Protein AF-A0A0C5CD96-F1 (afdb_monomer)

Mean predicted aligned error: 16.81 Å

Foldseek 3Di:
DDPPDDDVLVVVVVVLCVQQVVLVVCCVVVVDHPVLVSVCCVVQPSPHCVRVVRRDDDDPDDPPVPSPVVVVVVVVVVVVVDDPVVVVVVVVVVVVVVVVVVVVVCVVVPDPDVPPPPPDDDDDDDDDDD

Organism: Heyndrickxia coagulans (NCBI:txid1398)

Sequence (130 aa):
MGTKKLHPSVEKFKAFTKTHPLILKEVRGGKKSLQDFFEEWYILGEDDPVWEKYAAEGSETKEKTGGRSSWLNQLGAMLENLDPAQVQGHLQHLTEAITAVQNVITQFTGGQTPQSQAPQPKGPFSFRKD

Radius of gyration: 24.17 Å; Cα contacts (8 Å, |Δi|>4): 38; chains: 1; bounding box: 52×71×51 Å

pLDDT: mean 70.94, std 13.76, range [37.0, 89.44]

Solvent-accessible surface area (backbone atoms only — not comparable to full-atom values): 8261 Å² total; per-residue (Å²): 135,83,79,79,80,66,58,69,68,58,52,49,49,57,54,50,47,66,65,19,53,44,53,61,50,40,35,74,67,66,78,43,55,69,62,60,52,49,55,48,42,70,72,63,41,89,85,37,73,83,49,55,82,26,36,84,70,94,72,92,68,77,88,72,95,43,90,51,70,55,50,55,52,52,49,50,56,50,58,74,69,56,54,73,77,59,51,56,60,53,50,52,58,49,53,53,51,53,51,52,48,51,52,52,49,48,60,72,71,44,83,74,64,86,73,73,78,71,83,76,80,85,66,98,76,77,84,80,80,132

InterPro domains:
  IPR025953 Putative coat protein YlbD [PF14071] (11-130)

Secondary structure (DSSP, 8-state):
-------HHHHHHHHHHHH-HHHHHHHHTTSS-HHHHHHHHHHH-TT-GGGGGGSSS-------S-TTHHHHHHHHHHHHT--HHHHHHHHHHHHHHHHHHHHHHHHHS--------------S------

Structure (mmCIF, N/CA/C/O backbone):
data_AF-A0A0C5CD96-F1
#
_entry.id   AF-A0A0C5CD96-F1
#
loop_
_atom_site.group_PDB
_atom_site.id
_atom_site.type_symbol
_atom_site.label_atom_id
_atom_site.label_alt_id
_atom_site.label_comp_id
_atom_site.label_asym_id
_atom_site.label_entity_id
_atom_site.label_seq_id
_atom_site.pdbx_PDB_ins_code
_atom_site.Cartn_x
_atom_site.Cartn_y
_atom_site.Cartn_z
_atom_site.occupancy
_atom_site.B_iso_or_equiv
_atom_site.auth_seq_id
_atom_site.auth_comp_id
_atom_site.auth_asym_id
_atom_site.auth_atom_id
_atom_site.pdbx_PDB_model_num
ATOM 1 N N . MET A 1 1 ? -28.175 12.566 -6.245 1.00 37.00 1 MET A N 1
ATOM 2 C CA . MET A 1 1 ? -27.356 11.362 -5.981 1.00 37.00 1 MET A CA 1
ATOM 3 C C . MET A 1 1 ? -25.950 11.622 -6.511 1.00 37.00 1 MET A C 1
ATOM 5 O O . MET A 1 1 ? -25.736 11.504 -7.708 1.00 37.00 1 MET A O 1
ATOM 9 N N . GLY A 1 2 ? -25.019 12.087 -5.674 1.00 45.31 2 GLY A N 1
ATOM 10 C CA . GLY A 1 2 ? -23.642 12.334 -6.112 1.00 45.31 2 GLY A CA 1
ATOM 11 C C . GLY A 1 2 ? -22.891 11.013 -6.223 1.00 45.31 2 GLY A C 1
ATOM 12 O O . GLY A 1 2 ? -22.587 10.397 -5.204 1.00 45.31 2 GLY A O 1
ATOM 13 N N . THR A 1 3 ? -22.608 10.552 -7.439 1.00 51.44 3 THR A N 1
ATOM 14 C CA . THR A 1 3 ? -21.695 9.428 -7.657 1.00 51.44 3 THR A CA 1
ATOM 15 C C . THR A 1 3 ? -20.292 9.896 -7.271 1.00 51.44 3 THR A C 1
ATOM 17 O O . THR A 1 3 ? -19.611 10.532 -8.075 1.00 51.44 3 THR A O 1
ATOM 20 N N . LYS A 1 4 ? -19.885 9.663 -6.014 1.00 56.50 4 LYS A N 1
ATOM 21 C CA . LYS A 1 4 ? -18.500 9.837 -5.551 1.00 56.50 4 LYS A CA 1
ATOM 22 C C . LYS A 1 4 ? -17.606 9.032 -6.495 1.00 56.50 4 LYS A C 1
ATOM 24 O O . LYS A 1 4 ? -17.588 7.808 -6.401 1.00 56.50 4 LYS A O 1
ATOM 29 N N . LYS A 1 5 ? -16.943 9.703 -7.442 1.00 58.00 5 LYS A N 1
ATOM 30 C CA . LYS A 1 5 ? -15.994 9.060 -8.353 1.00 58.00 5 LYS A CA 1
ATOM 31 C C . LYS A 1 5 ? -14.821 8.599 -7.501 1.00 58.00 5 LYS A C 1
ATOM 33 O O . LYS A 1 5 ? -14.080 9.427 -6.976 1.00 58.00 5 LYS A O 1
ATOM 38 N N . LEU A 1 6 ? -14.736 7.294 -7.269 1.00 62.88 6 LEU A N 1
ATOM 39 C CA . LEU A 1 6 ? -13.567 6.709 -6.633 1.00 62.88 6 LEU A CA 1
ATO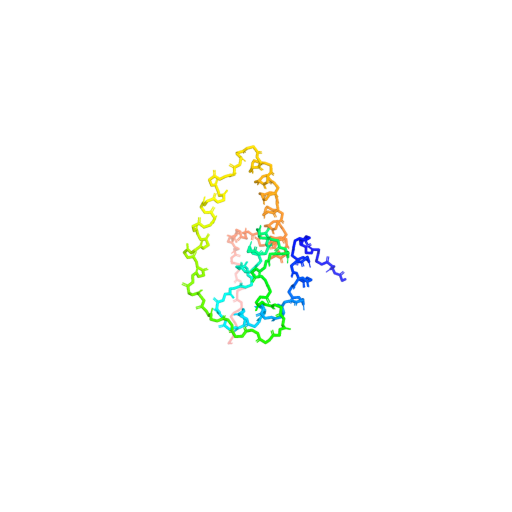M 40 C C . LEU A 1 6 ? -12.385 6.841 -7.600 1.00 62.88 6 LEU A C 1
ATOM 42 O O . LEU A 1 6 ? -12.571 6.910 -8.812 1.00 62.88 6 LEU A O 1
ATOM 46 N N . HIS A 1 7 ? -11.168 6.908 -7.065 1.00 71.25 7 HIS A N 1
ATOM 47 C CA . HIS A 1 7 ? -9.972 6.857 -7.899 1.00 71.25 7 HIS A CA 1
ATOM 48 C C . HIS A 1 7 ? -9.981 5.542 -8.706 1.00 71.25 7 HIS A C 1
ATOM 50 O O . HIS A 1 7 ? -10.308 4.504 -8.118 1.00 71.25 7 HIS A O 1
ATOM 56 N N . PRO A 1 8 ? -9.609 5.531 -10.000 1.00 77.12 8 PRO A N 1
ATOM 57 C CA . PRO A 1 8 ? -9.713 4.345 -10.859 1.00 77.12 8 PRO A CA 1
ATOM 58 C C . PRO A 1 8 ? -9.014 3.109 -10.270 1.00 77.12 8 PRO A C 1
ATOM 60 O O . PRO A 1 8 ? -9.511 1.991 -10.395 1.00 77.12 8 PRO A O 1
ATOM 63 N N . SER A 1 9 ? -7.904 3.297 -9.549 1.00 75.06 9 SER A N 1
ATOM 64 C CA . SER A 1 9 ? -7.205 2.212 -8.843 1.00 75.06 9 SER A CA 1
ATOM 65 C C . SER A 1 9 ? -8.045 1.589 -7.724 1.00 75.06 9 SER A C 1
ATOM 67 O O . SER A 1 9 ? -8.024 0.379 -7.536 1.00 75.06 9 SER A O 1
ATOM 69 N N . VAL A 1 10 ? -8.827 2.392 -6.999 1.00 80.19 10 VAL A N 1
ATOM 70 C CA . VAL A 1 10 ? -9.702 1.903 -5.921 1.00 80.19 10 VAL A CA 1
ATOM 71 C C . VAL A 1 10 ? -10.901 1.153 -6.501 1.00 80.19 10 VAL A C 1
ATOM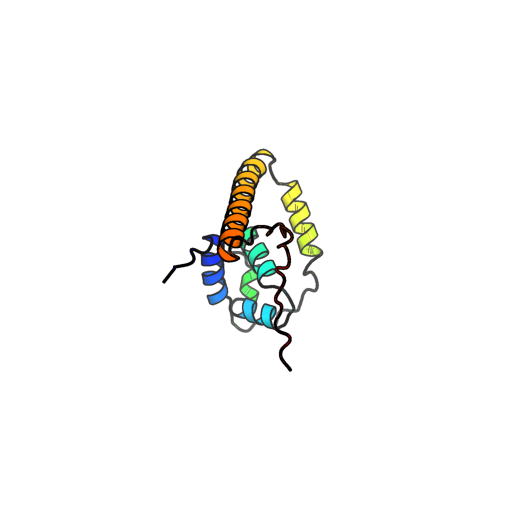 73 O O . VAL A 1 10 ? -11.353 0.170 -5.918 1.00 80.19 10 VAL A O 1
ATOM 76 N N . GLU A 1 11 ? -11.407 1.567 -7.664 1.00 82.62 11 GLU A N 1
ATOM 77 C CA . GLU A 1 11 ? -12.474 0.844 -8.366 1.00 82.62 11 GLU A CA 1
ATOM 78 C C . GLU A 1 11 ? -12.010 -0.533 -8.845 1.00 82.62 11 GLU A C 1
ATOM 80 O O . GLU A 1 11 ? -12.710 -1.525 -8.630 1.00 82.62 11 GLU A O 1
ATOM 85 N N . LYS A 1 12 ? -10.801 -0.606 -9.413 1.00 86.50 12 LYS A N 1
ATOM 86 C CA . LYS A 1 12 ? -10.162 -1.866 -9.807 1.00 86.50 12 LYS A CA 1
ATOM 87 C C . LYS A 1 12 ? -9.892 -2.771 -8.606 1.00 86.50 12 LYS A C 1
ATOM 89 O O . LYS A 1 12 ? -10.321 -3.920 -8.609 1.00 86.50 12 LYS A O 1
ATOM 94 N N . PHE A 1 13 ? -9.313 -2.241 -7.529 1.00 88.38 13 PHE A N 1
ATOM 95 C CA . PHE A 1 13 ? -9.107 -3.006 -6.297 1.00 88.38 13 PHE A CA 1
ATOM 96 C C . PHE A 1 13 ? -10.427 -3.509 -5.692 1.00 88.38 13 PHE A C 1
ATOM 98 O O . PHE A 1 13 ? -10.533 -4.630 -5.193 1.00 88.38 13 PHE A O 1
ATOM 105 N N . LYS A 1 14 ? -11.493 -2.710 -5.774 1.00 88.12 14 LYS A N 1
ATOM 106 C CA . LYS A 1 14 ? -12.831 -3.132 -5.349 1.00 88.12 14 LYS A CA 1
ATOM 107 C C . LYS A 1 14 ? -13.393 -4.259 -6.222 1.00 88.12 14 LYS A C 1
ATOM 109 O O . LYS A 1 14 ? -14.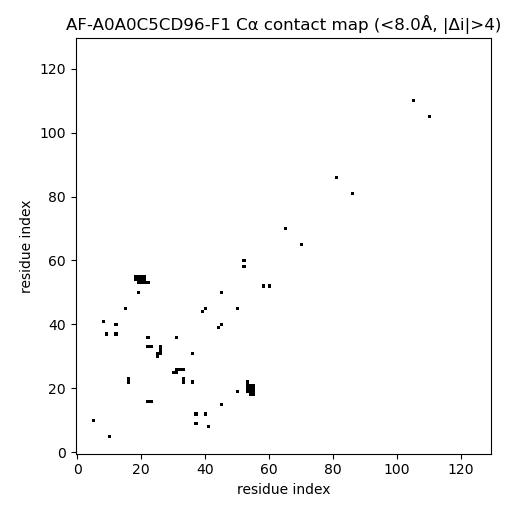163 -5.070 -5.718 1.00 88.12 14 LYS A O 1
ATOM 114 N N . ALA A 1 15 ? -13.062 -4.316 -7.511 1.00 88.06 15 ALA A N 1
ATOM 115 C CA . ALA A 1 15 ? -13.409 -5.455 -8.360 1.00 88.06 15 ALA A CA 1
ATOM 116 C C . ALA A 1 15 ? -12.574 -6.692 -7.990 1.00 88.06 15 ALA A C 1
ATOM 118 O O . ALA A 1 15 ? -13.134 -7.766 -7.790 1.00 88.06 15 ALA A O 1
ATOM 119 N N . PHE A 1 16 ? -11.272 -6.509 -7.782 1.00 89.44 16 PHE A N 1
ATOM 120 C CA . PHE A 1 16 ? -10.324 -7.548 -7.386 1.00 89.44 16 PHE A CA 1
ATOM 121 C C . PHE A 1 16 ? -10.663 -8.211 -6.038 1.00 89.44 16 PHE A C 1
ATOM 123 O O . PHE A 1 16 ? -10.667 -9.430 -5.896 1.00 89.44 16 PHE A O 1
ATOM 130 N N . THR A 1 17 ? -11.046 -7.428 -5.033 1.00 88.88 17 THR A N 1
ATOM 131 C CA . THR A 1 17 ? -11.452 -7.967 -3.722 1.00 88.88 17 THR A CA 1
ATOM 132 C C . THR A 1 17 ? -12.734 -8.806 -3.772 1.00 88.88 17 THR A C 1
ATOM 134 O O . THR A 1 17 ? -12.982 -9.592 -2.857 1.00 88.88 17 THR A O 1
ATOM 137 N N . LYS A 1 18 ? -13.548 -8.692 -4.834 1.00 86.62 18 LYS A N 1
ATOM 138 C CA . LYS A 1 18 ? -14.704 -9.581 -5.044 1.00 86.62 18 LYS A CA 1
ATOM 139 C C . LYS A 1 18 ? -14.284 -10.973 -5.507 1.00 86.62 18 LYS A C 1
ATOM 141 O O . LYS A 1 18 ? -14.956 -11.933 -5.147 1.00 86.62 18 LYS A O 1
ATOM 146 N N . THR A 1 19 ? -13.210 -11.081 -6.289 1.00 86.44 19 THR A N 1
ATOM 147 C CA . THR A 1 19 ? -12.647 -12.371 -6.716 1.00 86.44 19 THR A CA 1
ATOM 148 C C . THR A 1 19 ? -11.761 -12.993 -5.630 1.00 86.44 19 THR A C 1
ATOM 150 O O . THR A 1 19 ? -11.611 -14.210 -5.590 1.00 86.44 19 THR A O 1
ATOM 153 N N . HIS A 1 20 ? -11.282 -12.182 -4.678 1.00 88.06 20 HIS A N 1
ATOM 154 C CA . HIS A 1 20 ? -10.433 -12.595 -3.555 1.00 88.06 20 HIS A CA 1
ATOM 155 C C . HIS A 1 20 ? -11.102 -12.350 -2.187 1.00 88.06 20 HIS A C 1
ATOM 157 O O . HIS A 1 20 ? -10.668 -11.491 -1.407 1.00 88.06 20 HIS A O 1
ATOM 163 N N . PRO A 1 21 ? -12.172 -13.090 -1.839 1.00 86.75 21 PRO A N 1
ATOM 164 C CA . PRO A 1 21 ? -12.965 -12.818 -0.638 1.00 86.75 21 PRO A CA 1
ATOM 165 C C . PRO A 1 21 ? -12.206 -13.079 0.676 1.00 86.75 21 PRO A C 1
ATOM 167 O O . PRO A 1 21 ? -12.635 -12.609 1.734 1.00 86.75 21 PRO A O 1
ATOM 170 N N . LEU A 1 22 ? -11.085 -13.813 0.644 1.00 87.94 22 LEU A N 1
ATOM 171 C CA . LEU A 1 22 ? -10.249 -14.046 1.825 1.00 87.94 22 LEU A CA 1
ATOM 172 C C . LEU A 1 22 ? -9.528 -12.772 2.288 1.00 87.94 22 LEU A C 1
ATOM 174 O O . LEU A 1 22 ? -9.294 -12.628 3.485 1.00 87.94 22 LEU A O 1
ATOM 178 N N . ILE A 1 23 ? -9.285 -11.804 1.396 1.00 87.75 23 ILE A N 1
ATOM 179 C CA . ILE A 1 23 ? -8.711 -10.497 1.759 1.00 87.75 23 ILE A CA 1
ATOM 180 C C . ILE A 1 23 ? -9.592 -9.813 2.807 1.00 87.75 23 ILE A C 1
ATOM 182 O O . ILE A 1 23 ? -9.120 -9.402 3.864 1.00 87.75 23 ILE A O 1
ATOM 186 N N . LEU A 1 24 ? -10.907 -9.754 2.570 1.00 85.56 24 LEU A N 1
ATOM 187 C CA . LEU A 1 24 ? -11.836 -9.146 3.524 1.00 85.56 24 LEU A CA 1
ATOM 188 C C . LEU A 1 24 ? -11.914 -9.923 4.844 1.00 85.56 24 LEU A C 1
ATOM 190 O O . LEU A 1 24 ? -12.178 -9.319 5.885 1.00 85.56 24 LEU A O 1
ATOM 194 N N . LYS A 1 25 ? -11.710 -11.246 4.821 1.00 86.94 25 LYS A N 1
ATOM 195 C CA . LYS A 1 25 ? -11.671 -12.058 6.046 1.00 86.94 25 LYS A CA 1
ATOM 196 C C . LYS A 1 25 ? -10.439 -11.734 6.887 1.00 86.94 25 LYS A C 1
ATOM 198 O O . LYS A 1 25 ? -10.585 -11.541 8.087 1.00 86.94 25 LYS A O 1
ATOM 203 N N . GLU A 1 26 ? -9.273 -11.597 6.266 1.00 85.81 26 GLU A N 1
ATOM 204 C CA . GLU A 1 26 ? -8.027 -11.213 6.944 1.00 85.81 26 GLU A CA 1
ATOM 205 C C . GLU A 1 26 ? -8.111 -9.807 7.545 1.00 85.81 26 GLU A C 1
ATOM 207 O O . GLU A 1 26 ? -7.699 -9.590 8.687 1.00 85.81 26 GLU A O 1
ATOM 212 N N . VAL A 1 27 ? -8.733 -8.872 6.816 1.00 87.00 27 VAL A N 1
ATOM 213 C CA . VAL A 1 27 ? -9.000 -7.516 7.315 1.00 87.00 27 VAL A CA 1
ATOM 214 C C . VAL A 1 27 ? -9.928 -7.542 8.523 1.00 87.00 27 VAL A C 1
ATOM 216 O O . VAL A 1 27 ? -9.657 -6.891 9.530 1.00 87.00 27 VAL A O 1
ATOM 219 N N . ARG A 1 28 ? -11.008 -8.328 8.463 1.00 82.94 28 ARG A N 1
ATOM 220 C CA . ARG A 1 28 ? -11.919 -8.516 9.602 1.00 82.94 28 ARG A CA 1
ATOM 221 C C . ARG A 1 28 ? -11.249 -9.210 10.786 1.00 82.94 28 ARG A C 1
ATOM 223 O O . ARG A 1 28 ? -11.605 -8.920 11.921 1.00 82.94 28 ARG A O 1
ATOM 230 N N . GLY A 1 29 ? -10.293 -10.097 10.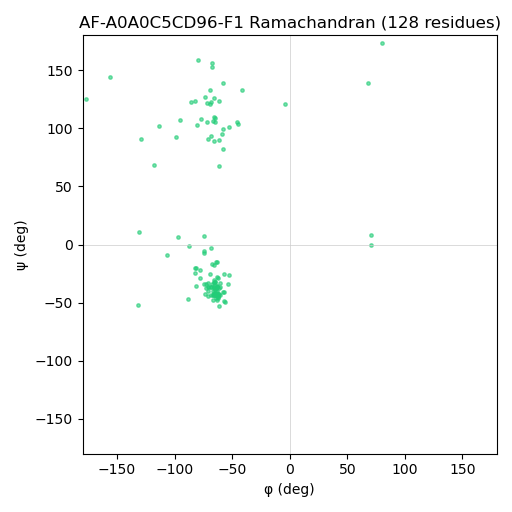521 1.00 84.25 29 GLY A N 1
ATOM 231 C CA . GLY A 1 29 ? -9.470 -10.758 11.532 1.00 84.25 29 GLY A CA 1
ATOM 232 C C . GLY A 1 29 ? -8.395 -9.859 12.147 1.00 84.25 29 GLY A C 1
ATOM 233 O O . GLY A 1 29 ? -7.712 -10.294 13.067 1.00 84.25 29 GLY A O 1
ATOM 234 N N . GLY A 1 30 ? -8.221 -8.628 11.653 1.00 79.88 30 GLY A N 1
ATOM 235 C CA . GLY A 1 30 ? -7.243 -7.672 12.174 1.00 79.88 30 GLY A CA 1
ATOM 236 C C . GLY A 1 30 ? -5.785 -8.035 11.881 1.00 79.88 30 GLY A C 1
ATOM 237 O O . GLY A 1 30 ? -4.885 -7.364 12.381 1.00 79.88 30 GLY A O 1
ATOM 238 N N . LYS A 1 31 ? -5.531 -9.066 11.065 1.00 77.62 31 LYS A N 1
ATOM 239 C CA . LYS A 1 31 ? -4.170 -9.484 10.694 1.00 77.62 31 LYS A CA 1
ATOM 240 C C . LYS A 1 31 ? -3.472 -8.437 9.827 1.00 77.62 31 LYS A C 1
ATOM 242 O O . LYS A 1 31 ? -2.260 -8.263 9.922 1.00 77.62 31 LYS A O 1
ATOM 247 N N . LYS A 1 32 ? -4.240 -7.745 8.982 1.00 82.94 32 LYS A N 1
ATOM 248 C CA . LYS A 1 32 ? -3.743 -6.761 8.018 1.00 82.94 32 LYS A CA 1
ATOM 249 C C . LYS A 1 32 ? -4.838 -5.772 7.641 1.00 82.94 32 LYS A C 1
ATOM 251 O O . LYS A 1 32 ? -5.999 -6.164 7.571 1.00 82.94 32 LYS A O 1
ATOM 256 N N . SER A 1 33 ? -4.510 -4.500 7.420 1.00 87.81 33 SER A N 1
ATOM 257 C CA . SER A 1 33 ? -5.529 -3.511 7.059 1.00 87.81 33 SER A CA 1
ATOM 258 C C . SER A 1 33 ? -5.895 -3.599 5.576 1.00 87.81 33 SER A C 1
ATOM 260 O O . SER A 1 33 ? -5.129 -4.090 4.747 1.00 87.81 33 SER A O 1
ATOM 262 N N . LEU A 1 34 ? -7.078 -3.090 5.219 1.00 87.25 34 LEU A N 1
ATOM 263 C CA . LEU A 1 34 ? -7.489 -3.003 3.815 1.00 87.25 34 LEU A CA 1
ATOM 264 C C . LEU A 1 34 ? -6.557 -2.086 3.004 1.00 87.25 34 LEU A C 1
ATOM 266 O O . LEU A 1 34 ? -6.390 -2.298 1.807 1.00 87.25 34 LEU A O 1
ATOM 270 N N . GLN A 1 35 ? -5.951 -1.095 3.664 1.00 85.75 35 GLN A N 1
ATOM 271 C CA . GLN A 1 35 ? -4.959 -0.212 3.063 1.00 85.75 35 GLN A CA 1
ATOM 272 C C . GLN A 1 35 ? -3.677 -0.975 2.713 1.00 85.75 35 GLN A C 1
ATOM 274 O O . GLN A 1 35 ? -3.237 -0.874 1.576 1.00 85.75 35 GLN A O 1
ATOM 279 N N . ASP A 1 36 ? -3.135 -1.788 3.630 1.00 85.38 36 ASP A N 1
ATOM 280 C CA . ASP A 1 36 ? -1.923 -2.581 3.354 1.00 85.38 36 ASP A CA 1
ATOM 281 C C . ASP A 1 36 ? -2.143 -3.499 2.129 1.00 85.38 36 ASP A C 1
ATOM 283 O O . ASP A 1 36 ? -1.292 -3.616 1.253 1.00 85.38 36 ASP A O 1
ATOM 287 N N . PHE A 1 37 ? -3.324 -4.122 2.018 1.00 88.75 37 PHE A N 1
ATOM 288 C CA . PHE A 1 37 ? -3.672 -4.935 0.846 1.00 88.75 37 PHE A CA 1
ATOM 289 C C . PHE A 1 37 ? -3.805 -4.124 -0.446 1.00 88.75 37 PHE A C 1
ATOM 291 O O . PHE A 1 37 ? -3.450 -4.621 -1.512 1.00 88.75 37 PHE A O 1
ATOM 298 N N . PHE A 1 38 ? -4.332 -2.901 -0.366 1.00 87.31 38 PHE A N 1
ATOM 299 C CA . PHE A 1 38 ? -4.425 -2.009 -1.517 1.00 87.31 38 PHE A CA 1
ATOM 300 C C . PHE A 1 38 ? -3.039 -1.579 -2.002 1.00 87.31 38 PHE A C 1
ATOM 302 O O . PHE A 1 38 ? -2.798 -1.589 -3.204 1.00 87.31 38 PHE A O 1
ATOM 309 N N . GLU A 1 39 ? -2.132 -1.239 -1.086 1.00 85.69 39 GLU A N 1
ATOM 310 C CA . GLU A 1 39 ? -0.749 -0.869 -1.403 1.00 85.69 39 GLU A CA 1
ATOM 311 C C . GLU A 1 39 ? -0.004 -2.029 -2.073 1.00 85.69 39 GLU A C 1
ATOM 313 O O . GLU A 1 39 ? 0.637 -1.841 -3.104 1.00 85.69 39 GLU A O 1
ATOM 318 N N . GLU A 1 40 ? -0.158 -3.251 -1.558 1.00 84.62 40 GLU A N 1
ATOM 319 C CA . GLU A 1 40 ? 0.407 -4.445 -2.192 1.00 84.62 40 GLU A CA 1
ATOM 320 C C . GLU A 1 40 ? -0.180 -4.725 -3.565 1.00 84.62 40 GLU A C 1
ATOM 322 O O . GLU A 1 40 ? 0.567 -4.981 -4.503 1.00 84.62 40 GLU A O 1
ATOM 327 N N . TRP A 1 41 ? -1.502 -4.661 -3.704 1.00 88.75 41 TRP A N 1
ATOM 328 C CA . TRP A 1 41 ? -2.157 -4.875 -4.990 1.00 88.75 41 TRP A CA 1
ATOM 329 C C . TRP A 1 41 ? -1.749 -3.811 -6.013 1.00 88.75 41 TRP A C 1
ATOM 331 O O . TRP A 1 41 ? -1.558 -4.119 -7.185 1.00 88.75 41 TRP A O 1
ATOM 341 N N . TYR A 1 42 ? -1.562 -2.568 -5.571 1.00 83.31 42 TYR A N 1
ATOM 342 C CA . TYR A 1 42 ? -1.129 -1.472 -6.430 1.00 83.31 42 TYR A CA 1
ATOM 343 C C . TYR A 1 42 ? 0.297 -1.667 -6.964 1.00 83.31 42 TYR A C 1
ATOM 345 O O . TYR A 1 42 ? 0.583 -1.255 -8.085 1.00 83.31 42 TYR A O 1
ATOM 353 N N . ILE A 1 43 ? 1.180 -2.295 -6.181 1.00 80.00 43 ILE A N 1
ATOM 354 C CA . ILE A 1 43 ? 2.585 -2.522 -6.550 1.00 80.00 43 ILE A CA 1
ATOM 355 C C . ILE A 1 43 ? 2.765 -3.831 -7.327 1.00 80.00 43 ILE A C 1
ATOM 357 O O . ILE A 1 43 ? 3.462 -3.850 -8.337 1.00 80.00 43 ILE A O 1
ATOM 361 N N . LEU A 1 44 ? 2.164 -4.924 -6.851 1.00 83.00 44 LEU A N 1
ATOM 362 C CA . LEU A 1 44 ? 2.324 -6.266 -7.423 1.00 83.00 44 LEU A CA 1
ATOM 363 C C . LEU A 1 44 ? 1.417 -6.496 -8.638 1.00 83.00 44 LEU A C 1
ATOM 365 O O . LEU A 1 44 ? 1.722 -7.318 -9.496 1.00 83.00 44 LEU A O 1
ATOM 369 N N . GLY A 1 45 ? 0.311 -5.758 -8.727 1.00 81.25 45 GLY A N 1
ATOM 370 C CA . GLY A 1 45 ? -0.720 -5.982 -9.731 1.00 81.25 45 GLY A CA 1
ATOM 371 C C . GLY A 1 45 ? -1.667 -7.124 -9.358 1.00 81.25 45 GLY A C 1
ATOM 372 O O . GLY A 1 45 ? -1.494 -7.816 -8.353 1.00 81.25 45 GLY A O 1
ATOM 373 N N . GLU A 1 46 ? -2.712 -7.292 -10.167 1.00 82.44 46 GLU A N 1
ATOM 374 C CA . GLU A 1 46 ? -3.766 -8.288 -9.937 1.00 82.44 46 GLU A CA 1
ATOM 375 C C . GLU A 1 46 ? -3.370 -9.721 -10.320 1.00 82.44 46 GLU A C 1
ATOM 377 O O . GLU A 1 46 ? -3.947 -10.661 -9.781 1.00 82.44 46 GLU A O 1
ATOM 382 N N . ASP A 1 47 ? -2.372 -9.881 -11.192 1.00 80.62 47 ASP A N 1
ATOM 383 C CA . ASP A 1 47 ? -1.906 -11.173 -11.716 1.00 80.62 47 ASP A CA 1
ATOM 384 C C . ASP A 1 47 ? -0.841 -11.862 -10.840 1.00 80.62 47 ASP A C 1
ATOM 386 O O . ASP A 1 47 ? -0.373 -12.952 -11.175 1.00 80.62 47 ASP A O 1
ATOM 390 N N . ASP A 1 48 ? -0.412 -11.244 -9.733 1.00 85.44 48 ASP A N 1
ATOM 391 C CA . ASP A 1 48 ? 0.655 -11.812 -8.904 1.00 85.44 48 ASP A CA 1
ATOM 392 C C . ASP A 1 48 ? 0.190 -13.089 -8.163 1.00 85.44 48 ASP A C 1
ATOM 394 O O . ASP A 1 48 ? -0.864 -13.093 -7.514 1.00 85.44 48 ASP A O 1
ATOM 398 N N . PRO A 1 49 ? 0.979 -14.182 -8.182 1.00 83.12 49 PRO A N 1
ATOM 399 C CA . PRO A 1 49 ? 0.611 -15.449 -7.548 1.00 83.12 49 PRO A CA 1
ATOM 400 C C . PRO A 1 49 ? 0.458 -15.359 -6.021 1.00 83.12 49 PRO A C 1
ATOM 402 O O . PRO A 1 49 ? -0.144 -16.241 -5.404 1.00 83.12 49 PRO A O 1
ATOM 405 N N . VAL A 1 50 ? 0.951 -14.293 -5.372 1.00 82.88 50 VAL A N 1
ATOM 406 C CA . VAL A 1 50 ? 0.698 -14.038 -3.946 1.00 82.88 50 VAL A CA 1
ATOM 407 C C . VAL A 1 50 ? -0.795 -13.955 -3.636 1.00 82.88 50 VAL A C 1
ATOM 409 O O . VAL A 1 50 ? -1.189 -14.206 -2.492 1.00 82.88 50 VAL A O 1
ATOM 412 N N . TRP A 1 51 ? -1.614 -13.599 -4.629 1.00 87.12 51 TRP A N 1
ATOM 413 C CA . TRP A 1 51 ? -3.051 -13.422 -4.492 1.00 87.12 51 TRP A CA 1
ATOM 414 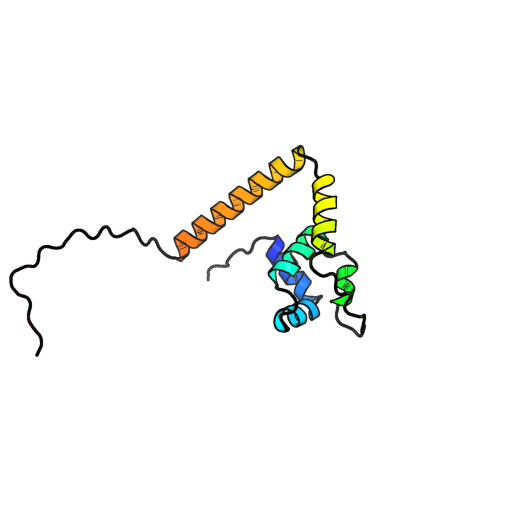C C . TRP A 1 51 ? -3.833 -14.726 -4.566 1.00 87.12 51 TRP A C 1
ATOM 416 O O . TRP A 1 51 ? -4.915 -14.795 -3.989 1.00 87.12 51 TRP A O 1
ATOM 426 N N . GLU A 1 52 ? -3.272 -15.794 -5.139 1.00 84.69 52 GLU A N 1
ATOM 427 C CA . GLU A 1 52 ? -3.961 -17.087 -5.251 1.00 84.69 52 GLU A CA 1
ATOM 428 C C . GLU A 1 52 ? -4.333 -17.669 -3.885 1.00 84.69 52 GLU A C 1
ATOM 430 O O . GLU A 1 52 ? -5.409 -18.235 -3.718 1.00 84.69 52 GLU A O 1
ATOM 435 N N . LYS A 1 53 ? -3.515 -17.425 -2.851 1.00 84.19 53 LYS A N 1
ATOM 436 C CA . LYS A 1 53 ? -3.838 -17.821 -1.466 1.00 84.19 53 LYS A CA 1
ATOM 437 C C . LYS A 1 53 ? -5.074 -17.110 -0.901 1.00 84.19 53 LYS A C 1
ATOM 439 O O . LYS A 1 53 ? -5.581 -17.498 0.150 1.00 84.19 53 LYS A O 1
ATOM 444 N N . TYR A 1 54 ? -5.521 -16.040 -1.559 1.00 85.06 54 TYR A N 1
ATOM 445 C CA . TYR A 1 54 ? -6.713 -15.281 -1.211 1.00 85.06 54 TYR A CA 1
ATOM 446 C C . TYR A 1 54 ? -7.898 -15.511 -2.168 1.00 85.06 54 TYR A C 1
ATOM 448 O O . TYR A 1 54 ? -9.014 -15.067 -1.861 1.00 85.06 54 TYR A O 1
ATOM 456 N N . ALA A 1 55 ? -7.682 -16.212 -3.286 1.00 78.81 55 ALA A N 1
ATOM 457 C CA . ALA A 1 55 ? -8.735 -16.733 -4.147 1.00 78.81 55 ALA A CA 1
ATOM 458 C C . ALA A 1 55 ? -9.371 -17.931 -3.425 1.00 78.81 55 ALA A C 1
ATOM 460 O O . ALA A 1 55 ? -8.688 -18.800 -2.888 1.00 78.81 55 ALA A O 1
ATOM 461 N N . ALA A 1 56 ? -10.690 -17.934 -3.264 1.00 70.62 56 ALA A N 1
ATOM 462 C CA . ALA A 1 56 ? -11.340 -18.908 -2.395 1.00 70.62 56 ALA A CA 1
ATOM 463 C C . ALA A 1 56 ? -11.329 -20.327 -2.988 1.00 70.62 56 ALA A C 1
ATOM 465 O O . ALA A 1 56 ? -12.152 -20.592 -3.846 1.00 70.62 56 ALA A O 1
ATOM 466 N N . GLU A 1 57 ? -10.485 -21.227 -2.468 1.00 52.56 57 GLU A N 1
ATOM 467 C CA . GLU A 1 57 ? -10.797 -22.629 -2.119 1.00 52.56 57 GLU A CA 1
ATOM 468 C C . GLU A 1 57 ? -9.568 -23.310 -1.475 1.00 52.56 57 GLU A C 1
ATOM 470 O O . GLU A 1 57 ? -8.478 -23.332 -2.036 1.00 52.56 57 GLU A O 1
ATOM 475 N N . GLY A 1 58 ? -9.733 -23.885 -0.281 1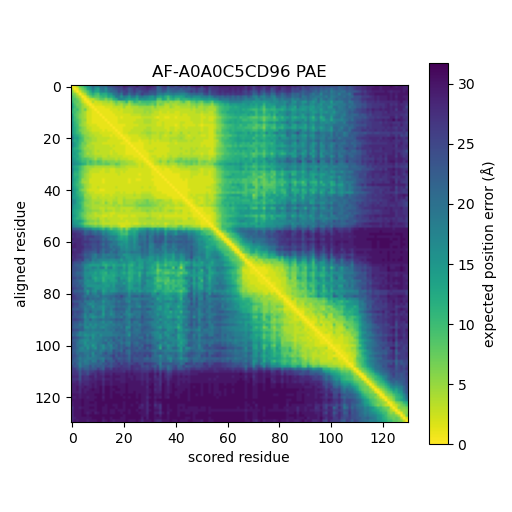.00 52.69 58 GLY A N 1
ATOM 476 C CA . GLY A 1 58 ? -9.022 -25.112 0.111 1.00 52.69 58 GLY A CA 1
ATOM 477 C C . GLY A 1 58 ? -7.513 -25.127 0.406 1.00 52.69 58 GLY A C 1
ATOM 478 O O . GLY A 1 58 ? -7.032 -26.196 0.764 1.00 52.69 58 GLY A O 1
ATOM 479 N N . SER A 1 59 ? -6.744 -24.037 0.324 1.00 44.38 59 SER A N 1
ATOM 480 C CA . SER A 1 59 ? -5.312 -24.091 0.686 1.00 44.38 59 SER A CA 1
ATOM 481 C C . SER A 1 59 ? -5.037 -23.586 2.105 1.00 44.38 59 SER A C 1
ATOM 483 O O . SER A 1 59 ? -4.774 -22.406 2.338 1.00 44.38 59 SER A O 1
ATOM 485 N N . GLU A 1 60 ? -5.036 -24.520 3.059 1.00 50.94 60 GLU A N 1
ATOM 486 C CA . GLU A 1 60 ? -4.234 -24.438 4.284 1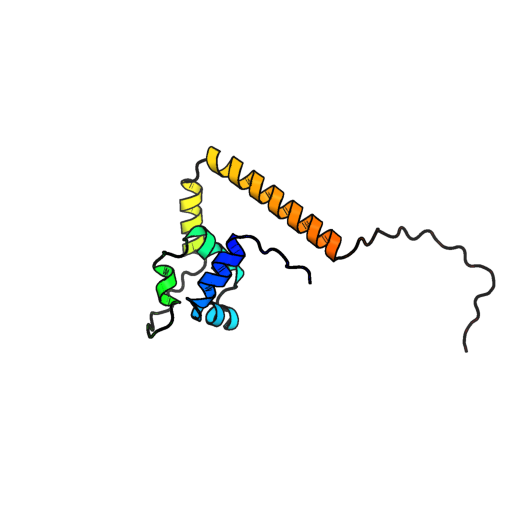.00 50.94 60 GLU A CA 1
ATOM 487 C C . GLU A 1 60 ? -2.749 -24.309 3.911 1.00 50.94 60 GLU A C 1
ATOM 489 O O . GLU A 1 60 ? -1.995 -25.278 3.912 1.00 50.94 60 GLU A O 1
ATOM 494 N N . THR A 1 61 ? -2.294 -23.099 3.595 1.00 43.56 61 THR A N 1
ATOM 495 C CA . THR A 1 61 ? -0.862 -22.826 3.466 1.00 43.56 61 THR A CA 1
ATOM 496 C C . THR A 1 61 ? -0.447 -21.880 4.577 1.00 43.56 61 THR A C 1
ATOM 498 O O . THR A 1 61 ? -0.711 -20.681 4.531 1.00 43.56 61 THR A O 1
ATOM 501 N N . LYS A 1 62 ? 0.185 -22.492 5.589 1.00 44.62 62 LYS A N 1
ATOM 502 C CA . LYS A 1 62 ? 1.026 -21.917 6.650 1.00 44.62 62 LYS A CA 1
ATOM 503 C C . LYS A 1 62 ? 1.272 -20.415 6.519 1.00 44.62 62 LYS A C 1
ATOM 505 O O . LYS A 1 62 ? 1.939 -19.963 5.588 1.00 44.62 62 LYS A O 1
ATOM 510 N N . GLU A 1 63 ? 0.865 -19.688 7.556 1.00 45.59 63 GLU A N 1
ATOM 511 C CA . GLU A 1 63 ? 1.401 -18.373 7.891 1.00 45.59 63 GLU A CA 1
ATOM 512 C C . GLU A 1 63 ? 2.935 -18.396 7.805 1.00 45.59 63 GLU A C 1
ATOM 514 O O . GLU A 1 63 ? 3.626 -18.918 8.679 1.00 45.59 63 GLU A O 1
ATOM 519 N N . LYS A 1 64 ? 3.491 -17.828 6.730 1.00 45.16 64 LYS A N 1
ATOM 520 C CA . LYS A 1 64 ? 4.866 -17.336 6.748 1.00 45.16 64 LYS A CA 1
ATOM 521 C C . LYS A 1 64 ? 4.827 -15.973 7.419 1.00 45.16 64 LYS A C 1
ATOM 523 O O . LYS A 1 64 ? 4.420 -14.978 6.823 1.00 45.16 64 LYS A O 1
ATOM 528 N N . THR A 1 65 ? 5.247 -15.960 8.674 1.00 44.41 65 THR A N 1
ATOM 529 C CA . THR A 1 65 ? 5.448 -14.807 9.554 1.00 44.41 65 THR A CA 1
ATOM 530 C C . THR A 1 65 ? 6.518 -13.852 8.995 1.00 44.41 65 THR A C 1
ATOM 532 O O . THR A 1 65 ? 7.610 -13.736 9.536 1.00 44.41 65 THR A O 1
ATOM 535 N N . GLY A 1 66 ? 6.235 -13.192 7.868 1.00 52.91 66 GLY A N 1
ATOM 536 C CA . GLY A 1 66 ? 7.154 -12.276 7.173 1.00 52.91 66 GLY A CA 1
ATOM 537 C C . GLY A 1 66 ? 6.531 -10.928 6.798 1.00 52.91 66 GLY A C 1
ATOM 538 O O . GLY A 1 66 ? 7.124 -10.166 6.040 1.00 52.91 66 GLY A O 1
ATOM 539 N N . GLY A 1 67 ? 5.338 -10.622 7.317 1.00 56.72 67 GLY A N 1
ATOM 540 C CA . GLY A 1 67 ? 4.406 -9.640 6.746 1.00 56.72 67 GLY A CA 1
ATOM 541 C C . GLY A 1 67 ? 4.797 -8.157 6.776 1.00 56.72 67 GLY A C 1
ATOM 542 O O . GLY A 1 67 ? 4.055 -7.354 6.231 1.00 56.72 67 GLY A O 1
ATOM 543 N N . ARG A 1 68 ? 5.933 -7.772 7.373 1.00 55.34 68 ARG A N 1
ATOM 544 C CA . ARG A 1 68 ? 6.451 -6.390 7.300 1.00 55.34 68 ARG A CA 1
ATOM 545 C C . ARG A 1 68 ? 7.923 -6.336 6.935 1.00 55.34 68 ARG A C 1
ATOM 547 O O . ARG A 1 68 ? 8.265 -5.691 5.960 1.00 55.34 68 ARG A O 1
ATOM 554 N N . SER A 1 69 ? 8.790 -7.064 7.639 1.00 59.16 69 SER A N 1
ATOM 555 C CA . SER A 1 69 ? 10.237 -7.015 7.362 1.00 59.16 69 SER A CA 1
ATOM 556 C C . SER A 1 69 ? 10.602 -7.514 5.961 1.00 59.16 69 SER A C 1
ATOM 558 O O . SER A 1 69 ? 11.488 -6.949 5.330 1.00 59.16 69 SER A O 1
ATOM 560 N N . SER A 1 70 ? 9.911 -8.543 5.456 1.00 66.19 70 SER A N 1
ATOM 561 C CA . SER A 1 70 ? 10.152 -9.046 4.098 1.00 66.19 70 SER A CA 1
ATOM 562 C C . SER A 1 70 ? 9.704 -8.038 3.039 1.00 66.19 70 SER A C 1
ATOM 564 O O . SER A 1 70 ? 10.372 -7.883 2.025 1.00 66.19 70 SER A O 1
ATOM 566 N N . TRP A 1 71 ? 8.600 -7.329 3.291 1.00 66.25 71 TRP A N 1
ATOM 567 C CA . TRP A 1 71 ? 8.084 -6.293 2.399 1.00 66.25 71 TRP A CA 1
ATOM 568 C C . TRP A 1 71 ? 8.927 -5.016 2.446 1.00 66.25 71 TRP A C 1
ATOM 570 O O . TRP A 1 71 ? 9.254 -4.499 1.388 1.00 66.25 71 TRP A O 1
ATOM 580 N N . LEU A 1 72 ? 9.366 -4.554 3.626 1.00 69.81 72 LEU A N 1
ATOM 581 C CA . LEU A 1 72 ? 10.293 -3.417 3.735 1.00 69.81 72 LEU A CA 1
ATOM 582 C C . LEU A 1 72 ? 11.589 -3.683 2.954 1.00 69.81 72 LEU A C 1
ATOM 584 O O . LEU A 1 72 ? 12.073 -2.793 2.262 1.00 69.81 72 LEU A O 1
ATOM 588 N N . ASN A 1 73 ? 12.119 -4.909 3.011 1.00 74.44 73 ASN A N 1
ATOM 589 C CA . ASN A 1 73 ? 13.290 -5.286 2.217 1.00 74.44 73 ASN A CA 1
ATOM 590 C C . ASN A 1 73 ? 12.994 -5.294 0.710 1.00 74.44 73 ASN A C 1
ATOM 592 O O . ASN A 1 73 ? 13.820 -4.845 -0.078 1.00 74.44 73 ASN A O 1
ATOM 596 N N . GLN A 1 74 ? 11.821 -5.782 0.301 1.00 69.25 74 GLN A N 1
ATOM 597 C CA . GLN A 1 74 ? 11.425 -5.836 -1.108 1.00 69.25 74 GLN A CA 1
ATOM 598 C C . GLN A 1 74 ? 11.134 -4.437 -1.680 1.00 69.25 74 GLN A C 1
ATOM 600 O O . GLN A 1 74 ? 11.514 -4.148 -2.812 1.00 69.25 74 GLN A O 1
ATOM 605 N N . LEU A 1 75 ? 10.544 -3.542 -0.881 1.00 69.94 75 LEU A N 1
ATOM 606 C CA . LEU A 1 75 ? 10.410 -2.122 -1.200 1.00 69.94 75 LEU A CA 1
ATOM 607 C C . LEU A 1 75 ? 11.760 -1.418 -1.281 1.00 69.94 75 LEU A C 1
ATOM 609 O O . LEU A 1 75 ? 11.959 -0.621 -2.190 1.00 69.94 75 LEU A O 1
ATOM 613 N N . GLY A 1 76 ? 12.676 -1.706 -0.353 1.00 79.56 76 GLY A N 1
ATOM 614 C CA . GLY A 1 76 ? 14.040 -1.182 -0.396 1.00 79.56 76 GLY A CA 1
ATOM 615 C C . GLY A 1 76 ? 14.718 -1.536 -1.717 1.00 79.56 76 GLY A C 1
ATOM 616 O O . GLY A 1 76 ? 15.168 -0.646 -2.430 1.00 79.56 76 GLY A O 1
ATOM 617 N N . ALA A 1 77 ? 14.653 -2.809 -2.108 1.00 72.94 77 ALA A N 1
ATOM 618 C CA . ALA A 1 77 ? 15.206 -3.284 -3.373 1.00 72.94 77 ALA A CA 1
ATOM 619 C C . ALA A 1 77 ? 14.523 -2.665 -4.608 1.00 72.94 77 ALA A C 1
ATOM 621 O O . ALA A 1 77 ? 15.177 -2.406 -5.616 1.00 72.94 77 ALA A O 1
ATOM 622 N N . MET A 1 78 ? 13.212 -2.409 -4.563 1.00 71.38 78 MET A N 1
ATOM 623 C CA . MET A 1 78 ? 12.497 -1.758 -5.668 1.00 71.38 78 MET A CA 1
ATOM 624 C C . MET A 1 78 ? 12.840 -0.264 -5.767 1.00 71.38 78 MET A C 1
ATOM 626 O O . MET A 1 78 ? 12.995 0.256 -6.869 1.00 71.38 78 MET A O 1
ATOM 630 N N . LEU A 1 79 ? 13.013 0.408 -4.623 1.00 73.25 79 LEU A N 1
ATOM 631 C CA . LEU A 1 79 ? 13.451 1.802 -4.543 1.00 73.25 79 LEU A CA 1
ATOM 632 C C . LEU A 1 79 ? 14.884 1.980 -5.052 1.00 73.25 79 LEU A C 1
ATOM 634 O O . LEU A 1 79 ? 15.169 2.968 -5.718 1.00 73.25 79 LEU A O 1
ATOM 638 N N . GLU A 1 80 ? 15.762 1.009 -4.802 1.00 74.94 80 GLU A N 1
ATOM 639 C CA . GLU A 1 80 ? 17.114 0.987 -5.373 1.00 74.94 80 GLU A CA 1
ATOM 640 C C . GLU A 1 80 ? 17.111 0.870 -6.905 1.00 74.94 80 GLU A C 1
ATOM 642 O O . GLU A 1 80 ? 18.024 1.367 -7.558 1.00 74.94 80 GLU A O 1
ATOM 647 N N . ASN A 1 81 ? 16.078 0.254 -7.490 1.00 71.19 81 ASN A N 1
ATOM 648 C CA . ASN A 1 81 ? 15.931 0.092 -8.940 1.00 71.19 81 ASN A CA 1
ATOM 649 C C . ASN A 1 81 ? 15.027 1.160 -9.589 1.00 71.19 81 ASN A C 1
ATOM 651 O O . ASN A 1 81 ? 14.720 1.062 -10.779 1.00 71.19 81 ASN A O 1
ATOM 655 N N . LEU A 1 82 ? 14.587 2.174 -8.837 1.00 70.81 82 LEU A N 1
ATOM 656 C CA . LEU A 1 82 ? 13.744 3.246 -9.359 1.00 70.81 82 LEU A CA 1
ATOM 657 C C . LEU A 1 82 ? 14.587 4.311 -10.069 1.00 70.81 82 LEU A C 1
ATOM 659 O O . LEU A 1 82 ? 15.474 4.930 -9.484 1.00 70.81 82 LEU A O 1
ATOM 663 N N . ASP A 1 83 ? 14.261 4.564 -11.335 1.00 72.12 83 ASP A N 1
ATOM 664 C CA . ASP A 1 83 ? 14.867 5.641 -12.113 1.00 72.12 83 ASP A CA 1
ATOM 665 C C . ASP A 1 83 ? 14.363 7.011 -11.608 1.00 72.12 83 ASP A C 1
ATOM 667 O O . ASP A 1 83 ? 13.148 7.261 -11.658 1.00 72.12 83 ASP A O 1
ATOM 671 N N . PRO A 1 84 ? 15.251 7.927 -11.165 1.00 69.50 84 PRO A N 1
ATOM 672 C CA . PRO A 1 84 ? 14.886 9.275 -10.727 1.00 69.50 84 PRO A CA 1
ATOM 673 C C . PRO A 1 84 ? 14.043 10.059 -11.753 1.00 69.50 84 PRO A C 1
ATOM 675 O O . PRO A 1 84 ? 13.243 10.913 -11.362 1.00 69.50 84 PRO A O 1
ATOM 678 N N . ALA A 1 85 ? 14.156 9.757 -13.051 1.00 67.38 85 ALA A N 1
ATOM 679 C CA . ALA A 1 85 ? 13.341 10.392 -14.085 1.00 67.38 85 ALA A CA 1
ATOM 680 C C . ALA A 1 85 ? 11.862 9.953 -14.047 1.00 67.38 85 ALA A C 1
ATOM 682 O O . ALA A 1 85 ? 10.969 10.755 -14.329 1.00 67.38 85 ALA A O 1
ATOM 683 N N . GLN A 1 86 ? 11.573 8.703 -13.665 1.00 65.94 86 GLN A N 1
ATOM 684 C CA . GLN A 1 86 ? 10.201 8.184 -13.603 1.00 65.94 86 GLN A CA 1
ATOM 685 C C . GLN A 1 86 ? 9.468 8.581 -12.321 1.00 65.94 86 GLN A C 1
ATOM 687 O O . GLN A 1 86 ? 8.266 8.871 -12.359 1.00 65.94 86 GLN A O 1
ATOM 692 N N . VAL A 1 87 ? 10.182 8.653 -11.192 1.00 71.38 87 VAL A N 1
ATOM 693 C CA . VAL A 1 87 ? 9.593 9.117 -9.924 1.00 71.38 87 VAL A CA 1
ATOM 694 C C . VAL A 1 87 ? 9.169 10.577 -10.002 1.00 71.38 87 VAL A C 1
ATOM 696 O O . VAL A 1 87 ? 8.157 10.921 -9.404 1.00 71.38 87 VAL A O 1
ATOM 699 N N . GLN A 1 88 ? 9.859 11.428 -10.767 1.00 62.59 88 GLN A N 1
ATOM 700 C CA . GLN A 1 88 ? 9.512 12.847 -10.872 1.00 62.59 88 GLN A CA 1
ATOM 701 C C . GLN A 1 88 ? 8.108 13.072 -11.463 1.00 62.59 88 GLN A C 1
ATOM 703 O O . GLN A 1 88 ? 7.344 13.872 -10.923 1.00 62.59 88 GLN A O 1
ATOM 708 N N . GLY A 1 89 ? 7.731 12.328 -12.510 1.00 69.00 89 GLY A N 1
ATOM 709 C CA . GLY A 1 89 ? 6.390 12.412 -13.105 1.00 69.00 89 GLY A CA 1
ATOM 710 C C . GLY A 1 89 ? 5.299 11.808 -12.213 1.00 69.00 89 GLY A C 1
ATOM 711 O O . GLY A 1 89 ? 4.230 12.391 -12.043 1.00 69.00 89 GLY A O 1
ATOM 712 N N . HIS A 1 90 ? 5.583 10.673 -11.565 1.00 65.94 90 HIS A N 1
ATOM 713 C CA . HIS A 1 90 ? 4.625 10.041 -10.650 1.00 65.94 90 HIS A CA 1
ATOM 714 C C . HIS A 1 90 ? 4.418 10.838 -9.351 1.00 65.94 90 HIS A C 1
ATOM 716 O O . HIS A 1 90 ? 3.291 10.923 -8.864 1.00 65.94 90 HIS A O 1
ATOM 722 N N . LEU A 1 91 ? 5.464 11.473 -8.808 1.00 72.31 91 LEU A N 1
ATOM 723 C CA . LEU A 1 91 ? 5.378 12.338 -7.624 1.00 72.31 91 LEU A CA 1
ATOM 724 C C . LEU A 1 91 ? 4.521 13.578 -7.872 1.00 72.31 91 LEU A C 1
ATOM 726 O O . LEU A 1 91 ? 3.781 13.989 -6.977 1.00 72.31 91 LEU A O 1
ATOM 730 N N . GLN A 1 92 ? 4.596 14.159 -9.071 1.00 71.31 92 GLN A N 1
ATOM 731 C CA . GLN A 1 92 ? 3.763 15.303 -9.446 1.00 71.31 92 GLN A CA 1
ATOM 732 C C . GLN A 1 92 ? 2.281 14.920 -9.401 1.00 71.31 92 GLN A C 1
ATOM 734 O O . GLN A 1 92 ? 1.519 15.501 -8.627 1.00 71.31 92 GLN A O 1
ATOM 739 N N . HIS A 1 93 ? 1.916 13.836 -10.086 1.00 72.56 93 HIS A N 1
ATOM 740 C CA . HIS A 1 93 ? 0.532 13.369 -10.150 1.00 72.56 93 HIS A CA 1
ATOM 741 C C . HIS A 1 93 ? -0.005 12.944 -8.768 1.00 72.56 93 HIS A C 1
ATOM 743 O O . HIS A 1 93 ? -1.172 13.183 -8.448 1.00 72.56 93 HIS A O 1
ATOM 749 N N . LEU A 1 94 ? 0.842 12.350 -7.915 1.00 72.38 94 LEU A N 1
ATOM 750 C CA . LEU A 1 94 ? 0.489 12.002 -6.533 1.00 72.38 94 LEU A CA 1
ATOM 751 C C . LEU A 1 94 ? 0.256 13.243 -5.660 1.00 72.38 94 LEU A C 1
ATOM 753 O O . LEU A 1 94 ? -0.716 13.291 -4.906 1.00 72.38 94 LEU A O 1
ATOM 757 N N . THR A 1 95 ? 1.109 14.262 -5.774 1.00 72.06 95 THR A N 1
ATOM 758 C CA . THR A 1 95 ? 0.983 15.513 -5.004 1.00 72.06 95 THR A CA 1
ATOM 759 C C . THR A 1 95 ? -0.291 16.267 -5.384 1.00 72.06 95 THR A C 1
ATOM 761 O O . THR A 1 95 ? -1.007 16.787 -4.520 1.00 72.06 95 THR A O 1
ATOM 764 N N . GLU A 1 96 ? -0.625 16.271 -6.673 1.00 76.19 96 GLU A N 1
ATOM 765 C CA . GLU A 1 96 ? -1.864 16.847 -7.191 1.00 76.19 96 GLU A CA 1
ATOM 766 C C . GLU A 1 96 ? -3.094 16.083 -6.687 1.00 76.19 96 GLU A C 1
ATOM 768 O O . GLU A 1 96 ? -4.058 16.698 -6.224 1.00 76.19 96 GLU A O 1
ATOM 773 N N . ALA A 1 97 ? -3.044 14.747 -6.682 1.00 75.94 97 ALA A N 1
ATOM 774 C CA . ALA A 1 97 ? -4.122 13.913 -6.158 1.00 75.94 97 ALA A CA 1
ATOM 775 C C . ALA A 1 97 ? -4.355 14.125 -4.649 1.00 75.94 97 ALA A C 1
ATOM 777 O O . ALA A 1 97 ? -5.504 14.262 -4.226 1.00 75.94 97 ALA A O 1
ATOM 778 N N . ILE A 1 98 ? -3.295 14.211 -3.835 1.00 76.31 98 ILE A N 1
ATOM 779 C CA . ILE A 1 98 ? -3.401 14.473 -2.386 1.00 76.31 98 ILE A CA 1
ATOM 780 C C . ILE A 1 98 ? -4.003 15.858 -2.130 1.00 76.31 98 ILE A C 1
ATOM 782 O O . ILE A 1 98 ? -4.914 15.999 -1.313 1.00 76.31 98 ILE A O 1
ATOM 786 N N . THR A 1 99 ? -3.557 16.872 -2.873 1.00 74.94 99 THR A N 1
ATOM 787 C CA . THR A 1 99 ? -4.084 18.240 -2.766 1.00 74.94 99 THR A CA 1
ATOM 788 C C . THR A 1 99 ? -5.560 18.298 -3.162 1.00 74.94 99 THR A C 1
ATOM 790 O O . THR A 1 99 ? -6.372 18.924 -2.480 1.00 74.94 99 THR A O 1
ATOM 793 N N . ALA A 1 100 ? -5.945 17.591 -4.228 1.00 77.25 100 ALA A N 1
ATOM 794 C CA . ALA A 1 100 ? -7.337 17.473 -4.645 1.00 77.25 100 ALA A CA 1
ATOM 795 C C . ALA A 1 100 ? -8.201 16.803 -3.565 1.00 77.25 100 ALA A C 1
ATOM 797 O O . ALA A 1 100 ? -9.291 17.291 -3.263 1.00 77.25 100 ALA A O 1
ATOM 798 N N . VAL A 1 101 ? -7.705 15.738 -2.925 1.00 76.44 101 VAL A N 1
ATOM 799 C CA . VAL A 1 101 ? -8.394 15.085 -1.802 1.00 76.44 101 VAL A CA 1
ATOM 800 C C . VAL A 1 101 ? -8.521 16.033 -0.609 1.00 76.44 101 VAL A C 1
ATOM 802 O O . VAL A 1 101 ? -9.602 16.124 -0.031 1.00 76.44 101 VAL A O 1
ATOM 805 N N . GLN A 1 102 ? -7.480 16.795 -0.268 1.00 73.12 102 GLN A N 1
ATOM 806 C CA . GLN A 1 102 ?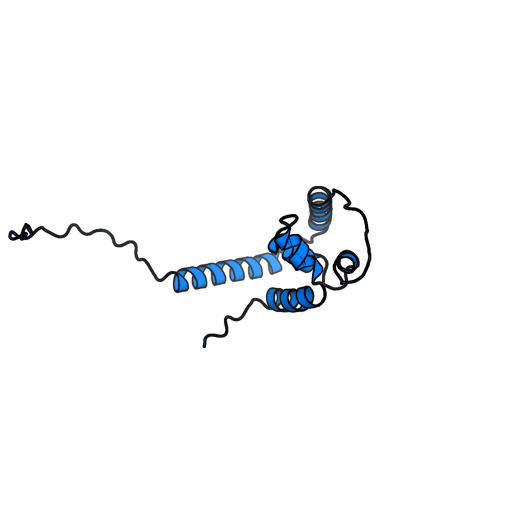 -7.537 17.753 0.838 1.00 73.12 102 GLN A CA 1
ATOM 807 C C . GLN A 1 102 ? -8.524 18.897 0.569 1.00 73.12 102 GLN A C 1
ATOM 809 O O . GLN A 1 102 ? -9.274 19.285 1.467 1.00 73.12 102 GLN A O 1
ATOM 814 N N . ASN A 1 103 ? -8.616 19.371 -0.674 1.00 75.56 103 ASN A N 1
ATOM 815 C CA . ASN A 1 103 ? -9.610 20.363 -1.085 1.00 75.56 103 ASN A CA 1
ATOM 816 C C . ASN A 1 103 ? -11.039 19.809 -1.016 1.00 75.56 103 ASN A C 1
ATOM 818 O O . ASN A 1 103 ? -11.945 20.485 -0.528 1.00 75.56 103 ASN A O 1
ATOM 822 N N . VAL A 1 104 ? -11.243 18.561 -1.446 1.00 80.69 104 VAL A N 1
ATOM 823 C CA . VAL A 1 104 ? -12.544 17.883 -1.358 1.00 80.69 104 VAL A CA 1
ATOM 824 C C . VAL A 1 104 ? -12.945 17.643 0.096 1.00 80.69 104 VAL A C 1
ATOM 826 O O . VAL A 1 104 ? -14.097 17.892 0.441 1.00 80.69 104 VAL A O 1
ATOM 829 N N . ILE A 1 105 ? -12.020 17.210 0.962 1.00 78.50 105 ILE A N 1
ATOM 830 C CA . ILE A 1 105 ? -12.278 17.034 2.399 1.00 78.50 105 ILE A CA 1
ATOM 831 C C . ILE A 1 105 ? -12.632 18.377 3.035 1.00 78.50 105 ILE A C 1
ATOM 833 O O . ILE A 1 105 ? -13.646 18.446 3.715 1.00 78.50 105 ILE A O 1
ATOM 837 N N . THR A 1 106 ? -11.879 19.445 2.750 1.00 70.12 106 THR A N 1
ATOM 838 C CA . THR A 1 106 ? -12.142 20.798 3.276 1.00 70.12 106 THR A CA 1
ATOM 839 C C . THR A 1 106 ? -13.509 21.334 2.828 1.00 70.12 106 THR A C 1
ATOM 841 O O . THR A 1 106 ? -14.223 21.957 3.613 1.00 70.12 106 THR A O 1
ATOM 844 N N . GLN A 1 107 ? -13.921 21.049 1.586 1.00 68.00 107 GLN A N 1
ATOM 845 C CA . GLN A 1 107 ? -15.266 21.373 1.095 1.00 68.00 107 GLN A CA 1
ATOM 846 C C . GLN A 1 107 ? -16.354 20.528 1.770 1.00 68.00 107 GLN A C 1
ATOM 848 O O . GLN A 1 107 ? -17.436 21.040 2.052 1.00 68.00 107 GLN A O 1
ATOM 853 N N . PHE A 1 108 ? -16.079 19.253 2.059 1.00 70.69 108 PHE A N 1
ATOM 854 C CA . PHE A 1 108 ? -17.026 18.344 2.711 1.00 70.69 108 PHE A CA 1
ATOM 855 C C . PHE A 1 108 ? -17.150 18.549 4.223 1.00 70.69 108 PHE A C 1
ATOM 857 O O . PHE A 1 108 ? -18.224 18.305 4.768 1.00 70.69 108 PHE A O 1
ATOM 864 N N . THR A 1 109 ? -16.103 19.013 4.908 1.00 62.44 109 THR A N 1
ATOM 865 C CA . THR A 1 109 ? -16.182 19.421 6.318 1.00 62.44 109 THR A CA 1
ATOM 866 C C . THR A 1 109 ? -16.892 20.761 6.498 1.00 62.44 109 THR A C 1
ATOM 868 O O . THR A 1 109 ? -17.187 21.135 7.630 1.00 62.44 109 THR A O 1
ATOM 871 N N . GLY A 1 110 ? -17.209 21.458 5.396 1.00 53.22 110 GLY A N 1
ATOM 872 C CA . GLY A 1 110 ? -17.702 22.827 5.415 1.00 53.22 110 GLY A CA 1
ATOM 873 C C . GLY A 1 110 ? -16.597 23.769 5.883 1.00 53.22 110 GLY A C 1
ATOM 874 O O . GLY A 1 110 ? -15.844 23.466 6.806 1.00 53.22 110 GLY A O 1
ATOM 875 N N . GLY A 1 111 ? -16.474 24.934 5.255 1.00 51.56 111 GLY A N 1
ATOM 876 C CA . GLY A 1 111 ? -15.633 25.989 5.800 1.00 51.56 111 GLY A CA 1
ATOM 877 C C . GLY A 1 111 ? -16.115 26.367 7.201 1.00 51.56 111 GLY A C 1
ATOM 878 O O . GLY A 1 111 ? -16.983 27.220 7.346 1.00 51.56 111 GLY A O 1
ATOM 879 N N . GLN A 1 112 ? -15.525 25.783 8.242 1.00 49.28 112 GLN A N 1
ATOM 880 C CA . GLN A 1 112 ? -15.306 26.523 9.469 1.00 49.28 112 GLN A CA 1
ATOM 881 C C . GLN A 1 112 ? -14.215 27.529 9.135 1.00 49.28 112 GLN A C 1
ATOM 883 O O . GLN A 1 112 ? -13.020 27.265 9.243 1.00 49.28 112 GLN A O 1
ATOM 888 N N . THR A 1 113 ? -14.646 28.710 8.695 1.00 52.25 113 THR A N 1
ATOM 889 C CA . THR A 1 113 ? -13.887 29.923 8.976 1.00 52.25 113 THR A CA 1
ATOM 890 C C . THR A 1 113 ? -13.409 29.833 10.426 1.00 52.25 113 THR A C 1
ATOM 892 O O . THR A 1 113 ? -14.245 29.523 11.286 1.00 52.25 113 THR A O 1
ATOM 895 N N . PRO A 1 114 ? -12.137 30.114 10.759 1.00 49.50 114 PRO A N 1
ATOM 896 C CA . PRO A 1 114 ? -11.835 30.522 12.115 1.00 49.50 114 PRO A CA 1
ATOM 897 C C . PRO A 1 114 ? -12.685 31.769 12.349 1.00 49.50 114 PRO A C 1
ATOM 899 O O . PRO A 1 114 ? -12.394 32.852 11.845 1.00 49.50 114 PRO A O 1
ATOM 902 N N . GLN A 1 115 ? -13.818 31.585 13.023 1.00 47.34 115 GLN A N 1
ATOM 903 C CA . GLN A 1 115 ? -14.598 32.673 13.559 1.00 47.34 115 GLN A CA 1
ATOM 904 C C . GLN A 1 115 ? -13.695 33.278 14.622 1.00 47.34 115 GLN A C 1
ATOM 906 O O . GLN A 1 115 ? -13.694 32.849 15.774 1.00 47.34 115 GLN A O 1
ATOM 911 N N . SER A 1 116 ? -12.872 34.237 14.197 1.00 49.34 116 SER A N 1
ATOM 912 C CA . SER A 1 116 ? -12.307 35.245 15.069 1.00 49.34 116 SER A CA 1
ATOM 913 C C . SER A 1 116 ? -13.471 35.731 15.914 1.00 49.34 116 SER A C 1
ATOM 915 O O . SER A 1 116 ? -14.394 36.374 15.412 1.00 49.34 116 SER A O 1
ATOM 917 N N . GLN A 1 117 ? -13.483 35.309 17.176 1.00 49.09 117 GLN A N 1
ATOM 918 C CA . GLN A 1 117 ? -14.406 35.796 18.178 1.00 49.09 117 GLN A CA 1
ATOM 919 C C . GLN A 1 117 ? -14.136 37.292 18.312 1.00 49.09 117 GLN A C 1
ATOM 921 O O . GLN A 1 117 ? -13.289 37.723 19.087 1.00 49.09 117 GLN A O 1
ATOM 926 N N . ALA A 1 118 ? -14.835 38.094 17.514 1.00 53.62 118 ALA A N 1
ATOM 927 C CA . ALA A 1 118 ? -15.033 39.488 17.836 1.00 53.62 118 ALA A CA 1
ATOM 928 C C . ALA A 1 118 ? -15.811 39.507 19.164 1.00 53.62 118 ALA A C 1
ATOM 930 O O . ALA A 1 118 ? -16.874 38.878 19.247 1.00 53.62 118 ALA A O 1
ATOM 931 N N . PRO A 1 119 ? -15.300 40.160 20.220 1.00 52.72 119 PRO A N 1
ATOM 932 C CA . PRO A 1 119 ? -16.007 40.240 21.486 1.00 52.72 119 PRO A CA 1
ATOM 933 C C . PRO A 1 119 ? -17.288 41.049 21.267 1.00 52.72 119 PRO A C 1
ATOM 935 O O . PRO A 1 119 ? -17.251 42.253 21.027 1.00 52.72 119 PRO A O 1
ATOM 938 N N . GLN A 1 120 ? -18.434 40.372 21.305 1.00 59.19 120 GLN A N 1
ATOM 939 C CA . GLN A 1 120 ? -19.741 41.021 21.256 1.00 59.19 120 GLN A CA 1
ATOM 940 C C . GLN A 1 120 ? -19.924 41.853 22.542 1.00 59.19 120 GLN A C 1
ATOM 942 O O . GLN A 1 120 ? -19.775 41.305 23.642 1.00 59.19 120 GLN A O 1
ATOM 947 N N . PRO A 1 121 ? -20.235 43.158 22.448 1.00 59.06 121 PRO A N 1
ATOM 948 C CA . PRO A 1 121 ? -20.497 43.984 23.617 1.00 59.06 121 PRO A CA 1
ATOM 949 C C . PRO A 1 121 ? -21.807 43.535 24.273 1.00 59.06 121 PRO A C 1
ATOM 951 O O . PRO A 1 121 ? -22.867 43.500 23.648 1.00 59.06 121 PRO A O 1
ATOM 954 N N . LYS A 1 122 ? -21.727 43.171 25.555 1.00 57.06 122 LYS A N 1
ATOM 955 C CA . LYS A 1 122 ? -22.879 42.812 26.387 1.00 57.06 122 LYS A CA 1
ATOM 956 C C . LYS A 1 122 ? -23.771 44.047 26.566 1.00 57.06 122 LYS A C 1
ATOM 958 O O . LYS A 1 122 ? -23.417 44.958 27.309 1.00 57.06 122 LYS A O 1
ATOM 963 N N . GLY A 1 123 ? -24.910 44.077 25.877 1.00 64.38 123 GLY A N 1
ATOM 964 C CA . GLY A 1 123 ? -25.975 45.053 26.120 1.00 64.38 123 GLY A CA 1
ATOM 965 C C . GLY A 1 123 ? -26.648 44.842 27.491 1.00 64.38 123 GLY A C 1
ATOM 966 O O . GLY A 1 123 ? -26.612 43.733 28.027 1.00 64.38 123 GLY A O 1
ATOM 967 N N . PRO A 1 124 ? -27.274 45.883 28.071 1.00 64.94 124 PRO A N 1
ATOM 968 C CA . PRO A 1 124 ? -27.594 45.977 29.504 1.00 64.94 124 PRO A CA 1
ATOM 969 C C . PRO A 1 124 ? -28.758 45.110 30.014 1.00 64.94 124 PRO A C 1
ATOM 971 O O . PRO A 1 124 ? -29.123 45.222 31.180 1.00 64.94 124 PRO A O 1
ATOM 974 N N . PHE A 1 125 ? -29.333 44.221 29.203 1.00 68.12 125 PHE A N 1
ATOM 975 C CA . PHE A 1 125 ? -30.443 43.369 29.637 1.00 68.12 125 PHE A CA 1
ATOM 976 C C . PHE A 1 125 ? -30.167 41.908 29.306 1.00 68.12 125 PHE A C 1
ATOM 978 O O . PHE A 1 125 ? -30.500 41.407 28.237 1.00 68.12 125 PHE A O 1
ATOM 985 N N . SER A 1 126 ? -29.550 41.213 30.260 1.00 68.12 126 SER A N 1
ATOM 986 C CA . SER A 1 126 ? -29.549 39.753 30.293 1.00 68.12 126 SER A CA 1
ATOM 987 C C . SER A 1 126 ? -30.676 39.306 31.219 1.00 68.12 126 SER A C 1
ATOM 989 O O . SER A 1 126 ? -30.572 39.453 32.436 1.00 68.12 126 SER A O 1
ATOM 991 N N . PHE A 1 127 ? -31.756 38.773 30.649 1.00 65.69 127 PHE A N 1
ATOM 992 C CA . PHE A 1 127 ? -32.778 38.075 31.423 1.00 65.69 127 PHE A CA 1
ATOM 993 C C . PHE A 1 127 ? -32.155 36.808 32.021 1.00 65.69 127 PHE A C 1
ATOM 995 O O . PHE A 1 127 ? -31.821 35.867 31.301 1.00 65.69 127 PHE A O 1
ATOM 1002 N N . ARG A 1 128 ? -31.973 36.796 33.346 1.00 67.81 128 ARG A N 1
ATOM 1003 C CA . ARG A 1 128 ? -31.766 35.562 34.109 1.00 67.81 128 ARG A CA 1
ATOM 1004 C C . ARG A 1 128 ? -33.086 34.801 34.094 1.00 67.81 128 ARG A C 1
ATOM 1006 O O . ARG A 1 128 ? -34.105 35.339 34.517 1.00 67.81 128 ARG A O 1
ATOM 1013 N N . LYS A 1 129 ? -33.060 33.584 33.562 1.00 57.50 129 LYS A N 1
ATOM 1014 C CA . LYS A 1 129 ? -34.159 32.636 33.692 1.00 57.50 129 LYS A CA 1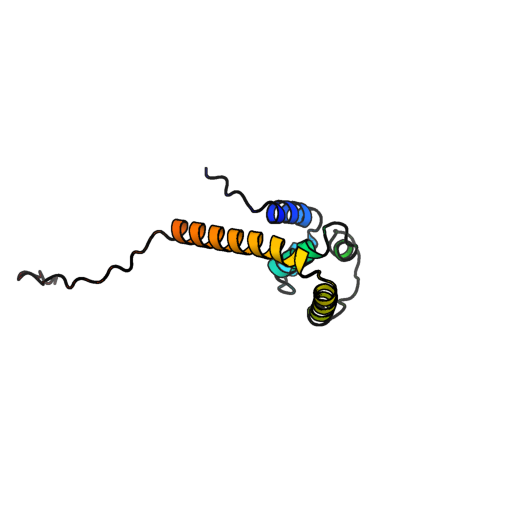
ATOM 1015 C C . LYS A 1 129 ? -33.954 31.898 35.014 1.00 57.50 129 LYS A C 1
ATOM 1017 O O . LYS A 1 129 ? -32.856 31.395 35.248 1.00 57.50 129 LYS A O 1
ATOM 1022 N N . ASP A 1 130 ? -34.991 32.004 35.837 1.00 46.25 130 ASP A N 1
ATOM 1023 C CA . ASP A 1 130 ? -35.263 31.306 37.099 1.00 46.25 130 ASP A CA 1
ATOM 1024 C C . ASP A 1 130 ? -34.777 29.847 37.105 1.00 46.25 130 ASP A C 1
ATOM 1026 O O . ASP A 1 130 ? -34.973 29.166 36.064 1.00 46.25 130 ASP A O 1
#